Protein AF-A0A2P6QWC2-F1 (afdb_monomer_lite)

Sequence (68 aa):
MYNLQVRNMRGQGYDGASNMRGIYNGLQALFLEECPYAYYVHCFAHRLQLSLNATAKGVPEIWQFFSS

Radius of gyration: 17.04 Å; chains: 1; bounding box: 34×23×44 Å

Foldseek 3Di:
DPPDDLQPAQEDEDEPDCLDPPCPNHPVVVSCVRHVNHDYDYDCPVVVLVVQCVVCVVPVVSNVVSVD

pLDDT: mean 87.28, std 6.44, range [52.47, 92.94]

Organism: Rosa chinensis (NCBI:txid74649)

Secondary structure (DSSP, 8-state):
-----GGG--EEEE-S-HHHH-TTTSHHHHHHHH-TTPEEEE--HHHHHHHHHHHHTTSHHHHHHH--

InterPro domains:
  IPR025398 ZMYM1-like, RNase-like domain [PF14291] (2-26)

Structure (mmCIF, N/CA/C/O backbone):
data_AF-A0A2P6QWC2-F1
#
_entry.id   AF-A0A2P6QWC2-F1
#
loop_
_atom_site.group_PDB
_atom_site.id
_atom_site.type_symbol
_atom_site.label_atom_id
_atom_site.label_alt_id
_atom_site.label_comp_id
_atom_site.label_asym_id
_atom_site.label_entity_id
_atom_site.label_seq_id
_atom_site.pdbx_PDB_ins_code
_atom_site.Cartn_x
_atom_site.Cartn_y
_atom_site.Cartn_z
_atom_site.occupancy
_atom_site.B_iso_or_equiv
_atom_site.auth_seq_id
_atom_site.auth_comp_id
_atom_site.auth_asym_id
_atom_site.auth_atom_id
_atom_site.pdbx_PDB_model_num
ATOM 1 N N . MET A 1 1 ? -17.042 20.381 1.642 1.00 52.47 1 MET A N 1
ATOM 2 C CA . MET A 1 1 ? -16.345 19.263 2.312 1.00 52.47 1 MET A CA 1
ATOM 3 C C . MET A 1 1 ? -17.334 18.130 2.477 1.00 52.47 1 MET A C 1
ATOM 5 O O . MET A 1 1 ? -18.376 18.343 3.081 1.00 52.47 1 MET A O 1
ATOM 9 N N . TYR A 1 2 ? -17.060 16.966 1.896 1.00 73.44 2 TYR A N 1
ATOM 10 C CA . TYR A 1 2 ? -17.893 15.789 2.123 1.00 73.44 2 TYR A CA 1
ATOM 11 C C . TYR A 1 2 ? -17.659 15.305 3.559 1.00 73.44 2 TYR A C 1
ATOM 13 O O . TYR A 1 2 ? -16.511 15.149 3.966 1.00 73.44 2 TYR A O 1
ATOM 21 N N . ASN A 1 3 ? -18.729 15.104 4.332 1.00 84.19 3 ASN A N 1
ATOM 22 C CA . ASN A 1 3 ? -18.669 14.600 5.709 1.00 84.19 3 ASN A CA 1
ATOM 23 C C . ASN A 1 3 ? -18.394 13.082 5.707 1.00 84.19 3 ASN A C 1
ATOM 25 O O . ASN A 1 3 ? -19.247 12.273 6.079 1.00 84.19 3 ASN A O 1
ATOM 29 N N . LEU A 1 4 ? -17.232 12.694 5.175 1.00 82.44 4 LEU A N 1
ATOM 30 C CA . LEU A 1 4 ? -16.783 11.309 5.075 1.00 82.44 4 LEU A CA 1
ATOM 31 C C . LEU A 1 4 ? -16.392 10.807 6.462 1.00 82.44 4 LEU A C 1
ATOM 33 O O . LEU A 1 4 ? -15.410 11.245 7.051 1.00 82.44 4 LEU A O 1
ATOM 37 N N . GLN A 1 5 ? -17.179 9.873 6.977 1.00 87.56 5 GLN A N 1
ATOM 38 C CA . GLN A 1 5 ? -16.942 9.266 8.278 1.00 87.56 5 GLN A CA 1
ATOM 39 C C . GLN A 1 5 ? -16.041 8.040 8.110 1.00 87.56 5 GLN A C 1
ATOM 41 O O . GLN A 1 5 ? -16.396 7.117 7.375 1.00 87.56 5 GLN A O 1
ATOM 46 N N . VAL A 1 6 ? -14.917 8.007 8.828 1.00 86.56 6 VAL A N 1
ATOM 47 C CA . VAL A 1 6 ? -13.912 6.924 8.797 1.00 86.56 6 VAL A CA 1
ATOM 48 C C . VAL A 1 6 ? -14.537 5.547 9.013 1.00 86.56 6 VAL A C 1
ATOM 50 O O . VAL A 1 6 ? -14.283 4.622 8.246 1.00 86.56 6 VAL A O 1
ATOM 53 N N . ARG A 1 7 ? -15.485 5.445 9.950 1.00 86.50 7 ARG A N 1
ATOM 54 C CA . ARG A 1 7 ? -16.278 4.231 10.222 1.00 86.50 7 ARG A CA 1
ATOM 55 C C . ARG A 1 7 ? -16.979 3.607 9.004 1.00 86.50 7 ARG A C 1
ATOM 57 O O . ARG A 1 7 ? -17.298 2.420 9.035 1.00 86.50 7 ARG A O 1
ATOM 64 N N . ASN A 1 8 ? -17.241 4.385 7.952 1.00 88.69 8 ASN A N 1
ATOM 65 C CA . ASN A 1 8 ? -17.926 3.917 6.746 1.00 88.69 8 ASN A CA 1
ATOM 66 C C . ASN A 1 8 ? -16.952 3.494 5.632 1.00 88.69 8 ASN A C 1
ATOM 68 O O . ASN A 1 8 ? -17.394 2.957 4.616 1.00 88.69 8 ASN A O 1
ATOM 72 N N . MET A 1 9 ? -15.645 3.714 5.795 1.00 87.88 9 MET A N 1
ATOM 73 C CA . MET A 1 9 ? -14.638 3.383 4.788 1.00 87.88 9 MET A CA 1
ATOM 74 C C . MET A 1 9 ? -14.187 1.929 4.948 1.00 87.88 9 MET A C 1
ATOM 76 O O . MET A 1 9 ? -13.539 1.564 5.921 1.00 87.88 9 MET A O 1
ATOM 80 N N . ARG A 1 10 ? -14.555 1.080 3.984 1.00 88.31 10 ARG A N 1
ATOM 81 C CA . ARG A 1 10 ? -14.325 -0.375 4.052 1.00 88.31 10 ARG A CA 1
ATOM 82 C C . ARG A 1 10 ? -13.056 -0.845 3.353 1.00 88.31 10 ARG A C 1
ATOM 84 O O . ARG A 1 10 ? -12.688 -1.998 3.520 1.00 88.31 10 ARG A O 1
ATOM 91 N N . GLY A 1 11 ? -12.401 0.009 2.573 1.00 89.12 11 GLY A N 1
ATOM 92 C CA . GLY A 1 11 ? -11.224 -0.359 1.794 1.00 89.12 11 GLY A CA 1
ATOM 93 C C . GLY A 1 11 ? -10.192 0.757 1.775 1.00 89.12 11 GLY A C 1
ATOM 94 O O . GLY A 1 11 ? -10.543 1.930 1.663 1.00 89.12 11 GLY A O 1
ATOM 95 N N . GLN A 1 12 ? -8.927 0.370 1.876 1.00 87.56 12 GLN A N 1
ATOM 96 C CA . GLN A 1 12 ? -7.763 1.243 1.877 1.00 87.56 12 GLN A CA 1
ATOM 97 C C . GLN A 1 12 ? -6.739 0.705 0.882 1.00 87.56 12 GLN A C 1
ATOM 99 O O . GLN A 1 12 ? -6.366 -0.464 0.949 1.00 87.56 12 GLN A O 1
ATOM 104 N N . GLY A 1 13 ? -6.286 1.552 -0.040 1.00 90.75 13 GLY A N 1
ATOM 105 C CA . GLY A 1 13 ? -5.261 1.211 -1.021 1.00 90.75 13 GLY A CA 1
ATOM 106 C C . GLY A 1 13 ? -4.081 2.166 -0.914 1.00 90.75 13 GLY A C 1
ATOM 107 O O . GLY A 1 13 ? -4.242 3.337 -1.248 1.00 90.75 13 GLY A O 1
ATOM 108 N N . TYR A 1 14 ? -2.912 1.690 -0.476 1.00 89.44 14 TYR A N 1
ATOM 109 C CA . TYR A 1 14 ? -1.719 2.535 -0.307 1.00 89.44 14 TYR A CA 1
ATOM 110 C C . TYR A 1 14 ? -0.454 1.895 -0.867 1.00 89.44 14 TYR A C 1
ATOM 112 O O . TYR A 1 14 ? -0.385 0.679 -1.050 1.00 89.44 14 TYR A O 1
ATOM 120 N N . ASP A 1 15 ? 0.562 2.718 -1.125 1.00 86.69 15 ASP A N 1
ATOM 121 C CA . ASP A 1 15 ? 1.891 2.235 -1.482 1.00 86.69 15 ASP A CA 1
ATOM 122 C C . ASP A 1 15 ? 2.597 1.549 -0.297 1.00 86.69 15 ASP A C 1
ATOM 124 O O . ASP A 1 15 ? 2.074 1.392 0.807 1.00 86.69 15 ASP A O 1
ATOM 128 N N . GLY A 1 16 ? 3.805 1.058 -0.554 1.00 87.19 16 GLY A N 1
ATOM 129 C CA . GLY A 1 16 ? 4.589 0.335 0.440 1.00 87.19 16 GLY A CA 1
ATOM 130 C C . GLY A 1 16 ? 5.343 1.213 1.424 1.00 87.19 16 GLY A C 1
ATOM 131 O O . GLY A 1 16 ? 6.188 0.657 2.129 1.00 87.19 16 GLY A O 1
ATOM 132 N N . ALA A 1 17 ? 5.115 2.527 1.439 1.00 90.06 17 ALA A N 1
ATOM 133 C CA . ALA A 1 17 ?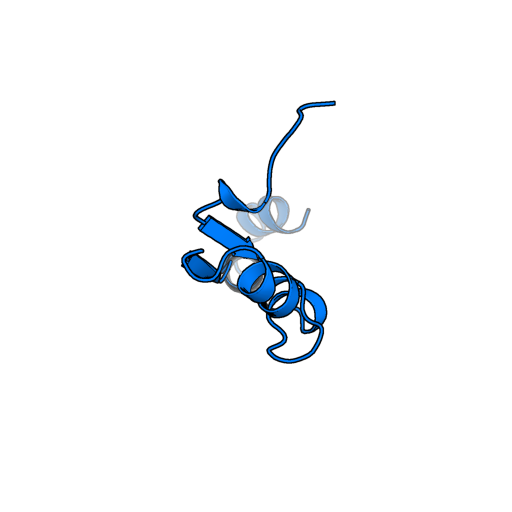 5.872 3.435 2.281 1.00 90.06 17 ALA A CA 1
ATOM 134 C C . ALA A 1 17 ? 5.582 3.164 3.764 1.00 90.06 17 ALA A C 1
ATOM 136 O O . ALA A 1 17 ? 4.460 2.837 4.154 1.00 90.06 17 ALA A O 1
ATOM 137 N N . SER A 1 18 ? 6.607 3.276 4.611 1.00 89.75 18 SER A N 1
ATOM 138 C CA . SER A 1 18 ? 6.508 2.912 6.032 1.00 89.75 18 SER A CA 1
ATOM 139 C C . SER A 1 18 ? 5.474 3.742 6.796 1.00 89.75 18 SER A C 1
ATOM 141 O O . SER A 1 18 ? 4.840 3.228 7.708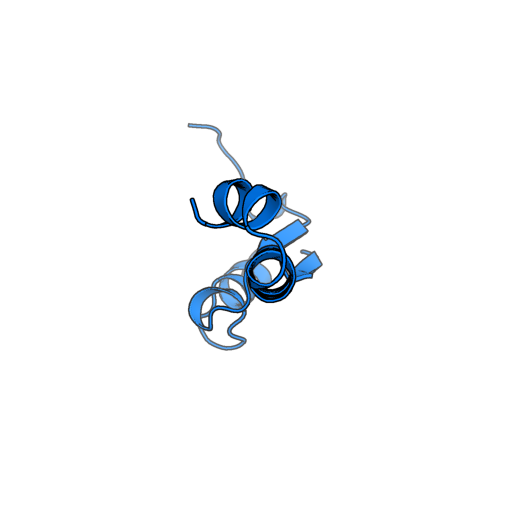 1.00 89.75 18 SER A O 1
ATOM 143 N N . ASN A 1 19 ? 5.262 4.998 6.404 1.00 91.81 19 ASN A N 1
ATOM 144 C CA . ASN A 1 19 ? 4.211 5.858 6.952 1.00 91.81 19 ASN A CA 1
ATOM 145 C C . ASN A 1 19 ? 2.795 5.450 6.501 1.00 91.81 19 ASN A C 1
ATOM 147 O O . ASN A 1 19 ? 1.831 5.853 7.140 1.00 91.81 19 ASN A O 1
ATOM 151 N N . MET A 1 20 ? 2.651 4.648 5.442 1.00 92.50 20 MET A N 1
ATOM 152 C CA . MET A 1 20 ? 1.358 4.183 4.931 1.00 92.50 20 MET A CA 1
ATOM 153 C C . MET A 1 20 ? 1.033 2.764 5.408 1.00 92.50 20 MET A C 1
ATOM 155 O O . MET A 1 20 ? -0.014 2.550 6.015 1.00 92.50 20 MET A O 1
ATOM 159 N N . ARG A 1 21 ? 1.950 1.810 5.185 1.00 90.19 21 ARG A N 1
ATOM 160 C CA . ARG A 1 21 ? 1.794 0.383 5.545 1.00 90.19 21 ARG A CA 1
ATOM 161 C C . ARG A 1 21 ? 2.247 0.030 6.965 1.00 90.19 21 ARG A C 1
ATOM 163 O O . ARG A 1 21 ? 2.235 -1.138 7.347 1.00 90.19 21 ARG A O 1
ATOM 170 N N . GLY A 1 22 ? 2.828 0.990 7.681 1.00 91.44 22 GLY A N 1
ATOM 171 C CA . GLY A 1 22 ? 3.452 0.745 8.975 1.00 91.44 22 GLY A CA 1
ATOM 172 C C . GLY A 1 22 ? 2.448 0.193 9.979 1.00 91.44 22 GLY A C 1
ATOM 173 O O . GLY A 1 22 ? 1.380 0.767 10.167 1.00 91.44 22 GLY A O 1
ATOM 174 N N . ILE A 1 23 ? 2.817 -0.896 10.656 1.00 86.44 23 ILE A N 1
ATOM 175 C CA . ILE 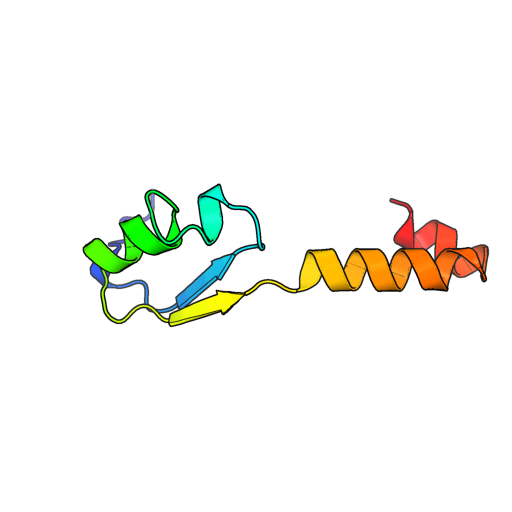A 1 23 ? 1.994 -1.498 11.716 1.00 86.44 23 ILE A CA 1
ATOM 176 C C . ILE A 1 23 ? 1.977 -0.651 12.998 1.00 86.44 23 ILE A C 1
ATOM 178 O O . ILE A 1 23 ? 1.082 -0.800 13.818 1.00 86.44 23 ILE A O 1
ATOM 182 N N . TYR A 1 24 ? 2.962 0.241 13.158 1.00 86.50 24 TYR A N 1
ATOM 183 C CA . TYR A 1 24 ? 3.062 1.202 14.253 1.00 86.50 24 TYR A CA 1
ATOM 184 C C . TYR A 1 24 ? 3.055 2.606 13.660 1.00 86.50 24 TYR A C 1
ATOM 186 O O . TYR A 1 24 ? 3.939 2.930 12.865 1.00 86.50 24 TYR A O 1
ATOM 194 N N . ASN A 1 25 ? 2.074 3.430 14.033 1.00 86.94 25 ASN A N 1
ATOM 195 C CA . ASN A 1 25 ? 1.931 4.821 13.579 1.00 86.94 25 ASN A CA 1
ATOM 196 C C . ASN A 1 25 ? 1.825 5.015 12.051 1.00 86.94 25 ASN A C 1
ATOM 198 O O . ASN A 1 25 ? 1.918 6.143 11.570 1.00 86.94 25 ASN A O 1
ATOM 202 N N . GLY A 1 26 ? 1.656 3.942 11.272 1.00 92.06 26 GLY A N 1
ATOM 203 C CA . GLY A 1 26 ? 1.330 4.054 9.856 1.00 92.06 26 GLY A CA 1
ATOM 204 C C . GLY A 1 26 ? -0.141 4.412 9.672 1.00 92.06 26 GLY A C 1
ATOM 205 O O . GLY A 1 26 ? -0.969 4.101 10.530 1.00 92.06 26 GLY A O 1
ATOM 206 N N . LEU A 1 27 ? -0.482 5.025 8.536 1.00 91.88 27 LEU A N 1
ATOM 207 C CA . LEU A 1 27 ? -1.863 5.387 8.214 1.00 91.88 27 LEU A CA 1
ATOM 208 C C . LEU A 1 27 ? -2.799 4.177 8.319 1.00 91.88 27 LEU A C 1
ATOM 210 O O . LEU A 1 27 ? -3.869 4.297 8.903 1.00 91.88 27 LEU A O 1
ATOM 214 N N . GLN A 1 28 ? -2.372 3.010 7.825 1.00 92.56 28 GLN A N 1
ATOM 215 C CA . GLN A 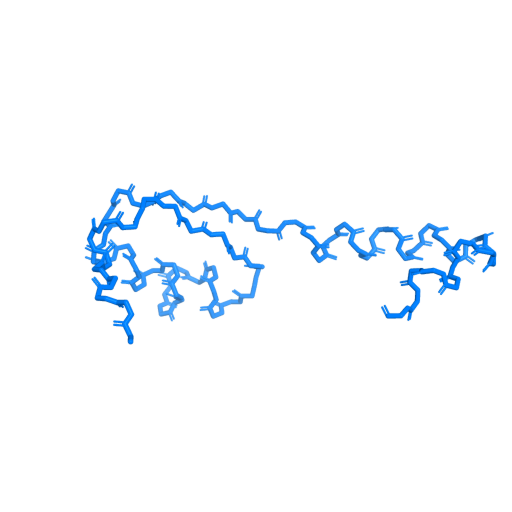1 28 ? -3.124 1.763 7.963 1.00 92.56 28 GLN A CA 1
ATOM 216 C C . GLN A 1 28 ? -3.433 1.433 9.433 1.00 92.56 28 GLN A C 1
ATOM 218 O O . GLN A 1 28 ? -4.564 1.072 9.747 1.00 92.56 28 GLN A O 1
ATOM 223 N N . ALA A 1 29 ? -2.447 1.544 10.329 1.00 91.88 29 ALA A N 1
ATOM 224 C CA . ALA A 1 29 ? -2.619 1.225 11.744 1.00 91.88 29 ALA A CA 1
ATOM 225 C C . ALA A 1 29 ? -3.614 2.181 12.416 1.00 91.88 29 ALA A C 1
ATOM 227 O O . ALA A 1 29 ? -4.582 1.722 13.014 1.00 91.88 29 ALA A O 1
ATOM 228 N N . LEU A 1 30 ? -3.439 3.492 12.219 1.00 92.25 30 LEU A N 1
ATOM 229 C CA . LEU A 1 30 ? -4.334 4.520 12.766 1.00 92.25 30 LEU A CA 1
ATOM 230 C C . LEU A 1 30 ? -5.772 4.349 12.263 1.00 92.25 30 LEU A C 1
ATOM 232 O O . LEU A 1 30 ? -6.737 4.492 13.004 1.00 92.25 30 LEU A O 1
ATOM 236 N N . PHE A 1 31 ? -5.932 3.997 10.991 1.00 90.75 31 PHE A N 1
ATOM 237 C CA . PHE A 1 31 ? -7.255 3.817 10.415 1.00 90.75 31 PHE A CA 1
ATOM 238 C C . PHE A 1 31 ? -7.929 2.525 10.899 1.00 90.75 31 PHE A C 1
ATOM 240 O O . PHE A 1 31 ? -9.149 2.495 11.054 1.00 90.75 31 PHE A O 1
ATOM 247 N N . LEU A 1 32 ? -7.165 1.460 11.161 1.00 89.94 32 LEU A N 1
ATOM 248 C CA . LEU A 1 32 ? -7.693 0.223 11.747 1.00 89.94 32 LEU A CA 1
ATOM 249 C C . LEU A 1 32 ? -8.162 0.408 13.198 1.00 89.94 32 LEU A C 1
ATOM 251 O O . LEU A 1 32 ? -9.074 -0.307 13.613 1.00 89.94 32 LEU A O 1
ATOM 255 N N . GLU A 1 33 ? -7.607 1.370 13.942 1.00 91.19 33 GLU A N 1
ATOM 256 C CA . GLU A 1 33 ? -8.115 1.739 15.274 1.00 91.19 33 GLU A CA 1
ATOM 257 C C . GLU A 1 33 ? -9.552 2.288 15.201 1.00 91.19 33 GLU A C 1
ATOM 259 O O . GLU A 1 33 ? -10.386 1.962 16.046 1.00 91.19 33 GLU A O 1
ATOM 264 N N . GLU A 1 34 ? -9.878 3.062 14.160 1.00 89.75 34 GLU A N 1
ATOM 265 C CA . GLU A 1 34 ? -11.209 3.658 13.969 1.00 89.75 34 GLU A CA 1
ATOM 266 C C . GLU A 1 34 ? -12.175 2.797 13.132 1.00 89.75 34 GLU A C 1
ATOM 268 O O . GLU A 1 34 ? -13.397 2.865 13.301 1.00 89.75 34 GLU A O 1
ATOM 273 N N . CYS A 1 35 ? -11.656 1.983 12.209 1.00 91.56 35 CYS A N 1
ATOM 274 C CA . CYS A 1 35 ? -12.434 1.075 11.367 1.00 91.56 35 CYS A CA 1
ATOM 275 C C . CYS A 1 35 ? -11.764 -0.313 11.288 1.00 91.56 35 CYS A C 1
ATOM 277 O O . CYS A 1 35 ? -11.115 -0.636 10.289 1.00 91.56 35 CYS A O 1
ATOM 279 N N . PRO A 1 36 ? -11.976 -1.184 12.295 1.00 89.56 36 PRO A N 1
ATOM 280 C CA . PRO A 1 36 ? -11.300 -2.487 12.395 1.00 89.56 36 PRO A CA 1
ATOM 281 C C . PRO A 1 36 ? -11.594 -3.457 11.244 1.00 89.56 36 PRO A C 1
ATOM 283 O O . PRO A 1 36 ? -10.871 -4.425 11.032 1.00 89.56 36 PRO A O 1
ATOM 286 N N . TYR A 1 37 ? -12.679 -3.214 10.507 1.00 88.19 37 TYR A N 1
ATOM 287 C CA . TYR A 1 37 ? -13.133 -4.051 9.395 1.00 88.19 37 TYR A CA 1
ATOM 288 C C . TYR A 1 37 ? -12.716 -3.505 8.023 1.00 88.19 37 TYR A C 1
ATOM 290 O O . TYR A 1 37 ? -13.236 -3.960 7.004 1.00 88.19 37 TYR A O 1
ATOM 298 N N . ALA A 1 38 ? -11.850 -2.490 7.975 1.00 90.62 38 ALA A N 1
ATOM 299 C CA . ALA A 1 38 ? -11.344 -1.964 6.718 1.00 90.62 38 ALA A CA 1
ATOM 300 C C . ALA A 1 38 ? -10.326 -2.932 6.093 1.00 90.62 38 ALA A C 1
ATOM 302 O O . ALA A 1 38 ? -9.363 -3.357 6.730 1.00 90.62 38 ALA A O 1
ATOM 303 N N . TYR A 1 39 ? -10.521 -3.258 4.819 1.00 90.75 39 TYR A N 1
ATOM 304 C CA . TYR A 1 39 ? -9.590 -4.068 4.046 1.00 90.75 39 TYR A CA 1
ATOM 305 C C . TYR A 1 39 ? -8.411 -3.225 3.571 1.00 90.75 39 TYR A C 1
ATOM 307 O O . TYR A 1 39 ? -8.604 -2.173 2.963 1.00 90.75 39 TYR A O 1
ATOM 315 N N . TYR A 1 40 ? -7.194 -3.720 3.782 1.00 89.19 40 TYR A N 1
ATOM 316 C CA . TYR A 1 40 ? -5.986 -3.131 3.216 1.00 89.19 40 TYR A CA 1
ATOM 317 C C . TYR A 1 40 ? -5.591 -3.846 1.919 1.00 89.19 40 TYR A C 1
ATOM 319 O O . TYR A 1 40 ? -5.465 -5.071 1.878 1.00 89.19 40 TYR A O 1
ATOM 327 N N . VAL A 1 41 ? -5.357 -3.064 0.868 1.00 90.75 41 VAL A N 1
ATOM 328 C CA . VAL A 1 41 ? -4.847 -3.508 -0.429 1.00 90.75 41 VAL A CA 1
ATOM 329 C C . VAL A 1 41 ? -3.531 -2.792 -0.697 1.00 90.75 41 VAL A C 1
ATOM 331 O O . VAL A 1 41 ? -3.453 -1.565 -0.720 1.00 90.75 41 VAL A O 1
ATOM 334 N N . HIS A 1 42 ? -2.475 -3.562 -0.932 1.00 89.94 42 HIS A N 1
ATOM 335 C CA . HIS A 1 42 ? -1.187 -2.989 -1.289 1.00 89.94 42 HIS A CA 1
ATOM 336 C C . HIS A 1 42 ? -1.186 -2.504 -2.747 1.00 89.94 42 HIS A C 1
ATOM 338 O O . HIS A 1 42 ? -1.524 -3.250 -3.667 1.00 89.94 42 HIS A O 1
ATOM 344 N N . CYS A 1 43 ? -0.770 -1.259 -2.967 1.00 90.88 43 CYS A N 1
ATOM 345 C CA . CYS A 1 43 ? -0.638 -0.669 -4.289 1.00 90.88 43 CYS A CA 1
ATOM 346 C C . CYS A 1 43 ? 0.671 -1.117 -4.947 1.00 90.88 43 CYS A C 1
ATOM 348 O O . CYS A 1 43 ? 1.769 -0.709 -4.563 1.00 90.88 43 CYS A O 1
ATOM 350 N N . PHE A 1 44 ? 0.542 -1.923 -5.999 1.00 87.06 44 PHE A N 1
ATOM 351 C CA . PHE A 1 44 ? 1.668 -2.394 -6.804 1.00 87.06 44 PHE A CA 1
ATOM 352 C C . PHE A 1 44 ? 2.066 -1.432 -7.930 1.00 87.06 44 PHE A C 1
ATOM 354 O O . PHE A 1 44 ? 3.016 -1.732 -8.650 1.00 87.06 44 PHE A O 1
ATOM 361 N N . ALA A 1 45 ? 1.394 -0.284 -8.086 1.00 87.50 45 ALA A N 1
ATOM 362 C CA . ALA A 1 45 ? 1.634 0.646 -9.194 1.00 87.50 45 ALA A CA 1
ATOM 363 C C . ALA A 1 45 ? 3.102 1.087 -9.281 1.00 87.50 45 ALA A C 1
ATOM 365 O O . ALA A 1 45 ? 3.677 1.109 -10.363 1.00 87.50 45 ALA A O 1
ATOM 366 N N . HIS A 1 46 ? 3.744 1.342 -8.137 1.00 84.25 46 HIS A N 1
ATOM 367 C CA . HIS A 1 46 ? 5.154 1.727 -8.109 1.00 84.25 46 HIS A CA 1
ATOM 368 C C . HIS A 1 46 ? 6.082 0.598 -8.587 1.00 84.25 46 HIS A C 1
ATOM 370 O O . HIS A 1 46 ? 6.984 0.823 -9.390 1.00 84.25 46 HIS A O 1
ATOM 376 N N . ARG A 1 47 ? 5.835 -0.644 -8.146 1.00 85.88 47 ARG A N 1
ATOM 377 C CA . ARG A 1 47 ? 6.611 -1.812 -8.597 1.00 85.88 47 ARG A CA 1
ATOM 378 C C . ARG A 1 47 ? 6.389 -2.086 -10.081 1.00 85.88 47 ARG A C 1
ATOM 380 O O . ARG A 1 47 ? 7.349 -2.368 -10.789 1.00 85.88 47 ARG A O 1
ATOM 387 N N . LEU A 1 48 ? 5.144 -1.965 -10.535 1.00 87.94 48 LEU A N 1
ATOM 388 C CA . LEU A 1 48 ? 4.778 -2.110 -11.937 1.00 87.94 48 LEU A CA 1
ATOM 389 C C . LEU A 1 48 ? 5.496 -1.068 -12.799 1.00 87.94 48 LEU A C 1
ATOM 391 O O . LEU A 1 48 ? 6.110 -1.437 -13.795 1.00 87.94 48 LEU A O 1
ATOM 395 N N . GLN A 1 49 ? 5.494 0.201 -12.383 1.00 87.75 49 GLN A N 1
ATOM 396 C CA . GLN A 1 49 ? 6.175 1.278 -13.099 1.00 87.75 49 GLN A CA 1
ATOM 397 C C . GLN A 1 49 ? 7.682 1.030 -13.205 1.00 87.75 49 GLN A C 1
ATOM 399 O O . GLN A 1 49 ? 8.259 1.212 -14.274 1.00 87.75 49 GLN A O 1
ATOM 404 N N . LEU A 1 50 ? 8.328 0.575 -12.128 1.00 87.81 50 LEU A N 1
ATOM 405 C CA . LEU A 1 50 ? 9.755 0.244 -12.156 1.00 87.81 50 LEU A CA 1
ATOM 406 C C . LEU A 1 50 ? 10.060 -0.912 -13.115 1.00 87.81 50 LEU A C 1
ATOM 408 O O . LEU A 1 50 ? 11.013 -0.817 -13.889 1.00 87.81 50 LEU A O 1
ATOM 412 N N . SER A 1 51 ? 9.257 -1.980 -13.089 1.00 90.88 51 SER A N 1
ATOM 413 C CA . SER A 1 51 ? 9.403 -3.107 -14.017 1.00 90.88 51 SER A CA 1
ATOM 414 C C . SER A 1 51 ? 9.203 -2.674 -15.470 1.00 90.88 51 SER A C 1
ATOM 416 O O . SER A 1 51 ? 10.035 -2.996 -16.313 1.00 90.88 51 SER A O 1
ATOM 418 N N . LEU A 1 52 ? 8.155 -1.894 -15.750 1.00 90.38 52 LEU A N 1
ATOM 419 C CA . LEU A 1 52 ? 7.882 -1.359 -17.085 1.00 90.38 52 LEU A CA 1
ATOM 420 C C . LEU A 1 52 ? 9.018 -0.463 -17.574 1.00 90.38 52 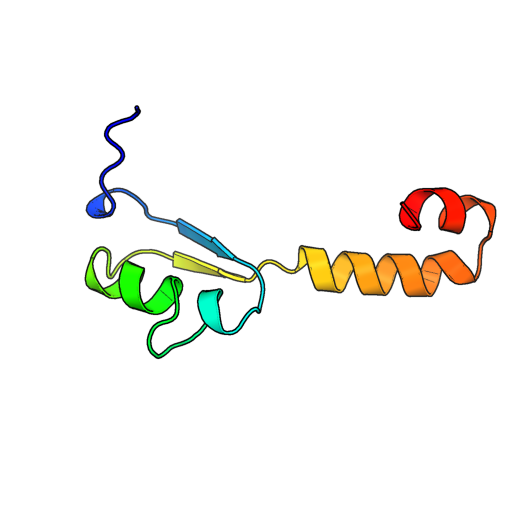LEU A C 1
ATOM 422 O O . LEU A 1 52 ? 9.504 -0.663 -18.680 1.00 90.38 52 LEU A O 1
ATOM 426 N N . ASN A 1 53 ? 9.495 0.468 -16.747 1.00 89.06 53 ASN A N 1
ATOM 427 C CA . ASN A 1 53 ? 10.596 1.359 -17.108 1.00 89.06 53 ASN A CA 1
ATOM 428 C C . ASN A 1 53 ? 11.893 0.567 -17.365 1.00 89.06 53 ASN A C 1
ATOM 430 O O . ASN A 1 53 ? 12.578 0.806 -18.358 1.00 89.06 53 ASN A O 1
ATOM 434 N N . ALA A 1 54 ? 12.204 -0.437 -16.535 1.00 90.12 54 ALA A N 1
ATOM 435 C CA . ALA A 1 54 ? 13.369 -1.299 -16.735 1.00 90.12 54 ALA A CA 1
ATOM 436 C C . ALA A 1 54 ? 13.318 -2.072 -18.064 1.00 90.12 54 ALA A C 1
ATOM 438 O O . ALA A 1 54 ? 14.327 -2.131 -18.763 1.00 90.12 54 ALA A O 1
ATOM 439 N N . THR A 1 55 ? 12.158 -2.625 -18.433 1.00 89.69 55 THR A N 1
ATOM 440 C CA . THR A 1 55 ? 11.972 -3.311 -19.721 1.00 89.69 55 THR A CA 1
ATOM 441 C C . THR A 1 55 ? 11.986 -2.329 -20.892 1.00 89.69 55 THR A C 1
ATOM 443 O O . THR A 1 55 ? 12.636 -2.584 -21.905 1.00 89.69 55 THR A O 1
ATOM 446 N N . ALA A 1 56 ? 11.319 -1.184 -20.745 1.00 92.00 56 ALA A N 1
ATOM 447 C CA . ALA A 1 56 ? 11.204 -0.173 -21.787 1.00 92.00 56 ALA A CA 1
ATOM 448 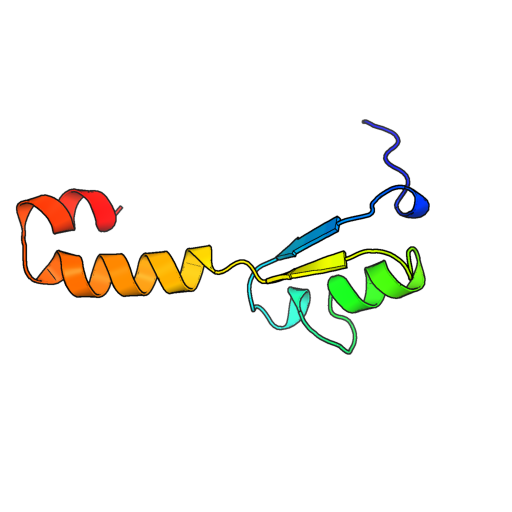C C . ALA A 1 56 ? 12.561 0.421 -22.178 1.00 92.00 56 ALA A C 1
ATOM 450 O O . ALA A 1 56 ? 12.749 0.734 -23.343 1.00 92.00 56 ALA A O 1
ATOM 451 N N . LYS A 1 57 ? 13.542 0.498 -21.265 1.00 87.44 57 LYS A N 1
ATOM 452 C CA . LYS A 1 57 ? 14.917 0.949 -21.579 1.00 87.44 57 LYS A CA 1
ATOM 453 C C . LYS A 1 57 ? 15.577 0.209 -22.749 1.00 87.44 57 LYS A C 1
ATOM 455 O O . LYS A 1 57 ? 16.477 0.766 -23.367 1.00 87.44 57 LYS A O 1
ATOM 460 N N . GLY A 1 58 ? 15.158 -1.024 -23.045 1.00 89.69 58 GLY A N 1
ATOM 461 C CA . GLY A 1 58 ? 15.647 -1.788 -24.197 1.00 89.69 58 GLY A CA 1
ATOM 462 C C . GLY A 1 58 ? 14.991 -1.428 -25.537 1.00 89.69 58 GLY A C 1
ATOM 463 O O . GLY A 1 58 ? 15.448 -1.907 -26.569 1.00 89.69 58 GLY A O 1
ATOM 464 N N . VAL A 1 59 ? 13.931 -0.612 -25.534 1.00 92.94 59 VAL A N 1
ATOM 465 C CA . VAL A 1 59 ? 13.149 -0.226 -26.718 1.00 92.94 59 VAL A CA 1
ATOM 466 C C . VAL A 1 59 ? 12.925 1.296 -26.689 1.00 92.94 59 VAL A C 1
ATOM 468 O O . VAL A 1 59 ? 12.008 1.758 -26.006 1.00 92.94 59 VAL A O 1
ATOM 471 N N . PRO A 1 60 ? 13.753 2.095 -27.388 1.00 85.69 60 PRO A N 1
ATOM 472 C CA . PRO A 1 60 ? 13.765 3.559 -27.286 1.00 85.69 60 PRO A CA 1
ATOM 473 C C . PRO A 1 60 ? 12.401 4.236 -27.485 1.00 85.69 60 PRO A C 1
ATOM 475 O O . PRO A 1 60 ? 12.074 5.188 -26.774 1.00 85.69 60 PRO A O 1
ATOM 478 N N . GLU A 1 61 ? 11.589 3.723 -28.409 1.00 86.88 61 GLU A N 1
ATOM 479 C CA . GLU A 1 61 ? 10.253 4.232 -28.733 1.00 86.88 61 GLU A CA 1
ATOM 480 C C . GLU A 1 61 ? 9.275 4.052 -27.565 1.00 86.88 61 GLU A C 1
ATOM 482 O O . GLU A 1 61 ? 8.449 4.919 -27.289 1.00 86.88 61 GLU A O 1
ATOM 487 N N . ILE A 1 62 ? 9.388 2.930 -26.852 1.00 85.75 62 ILE A N 1
ATOM 488 C CA . ILE A 1 62 ? 8.568 2.621 -25.677 1.00 85.75 62 ILE A CA 1
ATOM 489 C C . ILE A 1 62 ? 9.128 3.344 -24.447 1.00 85.75 62 ILE A C 1
ATOM 491 O O . ILE A 1 62 ? 8.366 3.826 -23.611 1.00 85.75 62 ILE A O 1
ATOM 495 N N . TRP A 1 63 ? 10.452 3.470 -24.339 1.00 85.94 63 TRP A N 1
ATOM 496 C CA . TRP A 1 63 ? 11.105 4.164 -23.232 1.00 85.94 63 TRP A CA 1
ATOM 497 C C . TRP A 1 63 ? 10.632 5.610 -23.083 1.00 85.94 63 TRP A C 1
ATOM 499 O O . TRP A 1 63 ? 10.294 6.003 -21.968 1.00 85.94 63 TRP A O 1
ATOM 509 N N . GLN A 1 64 ? 10.522 6.360 -24.188 1.00 82.38 64 GLN A N 1
ATOM 510 C CA . GLN A 1 64 ? 10.036 7.748 -24.170 1.00 82.38 64 GLN A CA 1
ATOM 511 C C . GLN A 1 64 ? 8.644 7.893 -23.538 1.00 82.38 64 GLN A C 1
ATOM 513 O O . GLN A 1 64 ? 8.369 8.898 -22.886 1.00 82.38 64 GLN A O 1
ATOM 518 N N . PHE A 1 65 ? 7.778 6.890 -23.697 1.00 83.25 65 PHE A N 1
ATOM 519 C CA . PHE A 1 65 ? 6.434 6.897 -23.124 1.00 83.25 65 PHE A CA 1
ATOM 520 C C . PHE A 1 65 ? 6.427 6.647 -21.605 1.00 83.25 65 PHE A C 1
ATOM 522 O O . PHE A 1 65 ? 5.579 7.181 -20.900 1.00 83.25 65 PHE A O 1
ATOM 529 N N . PHE A 1 66 ? 7.365 5.849 -21.083 1.00 81.50 66 PHE A N 1
ATOM 530 C CA . PHE A 1 66 ? 7.425 5.469 -19.660 1.00 81.50 66 PHE A CA 1
ATOM 531 C C . PHE A 1 66 ? 8.471 6.248 -18.841 1.00 81.50 66 PHE A C 1
ATOM 533 O O . PHE A 1 66 ? 8.592 6.025 -17.632 1.00 81.50 66 PHE A O 1
ATOM 540 N N . SER A 1 67 ? 9.248 7.129 -19.479 1.00 73.56 67 SER A N 1
ATOM 541 C CA . SER A 1 67 ? 10.275 7.962 -18.837 1.00 73.56 67 SER A CA 1
ATOM 542 C C . SER A 1 67 ? 9.754 9.268 -18.223 1.00 73.56 67 SER A C 1
ATOM 544 O O . SER A 1 67 ? 10.528 9.945 -17.549 1.00 73.56 67 SER A O 1
ATOM 546 N N . SER A 1 68 ? 8.494 9.630 -18.484 1.00 61.88 68 SER A N 1
ATOM 547 C CA . SER A 1 68 ? 7.822 10.834 -17.967 1.00 61.88 68 SER A CA 1
ATOM 548 C C . SER A 1 68 ? 7.351 10.695 -16.524 1.00 61.88 68 SER A C 1
ATOM 550 O O . SER A 1 68 ? 6.797 9.616 -16.209 1.00 61.88 68 SER A O 1
#